Protein AF-A0A355CBR4-F1 (afdb_monomer)

Structure (mmCIF, N/CA/C/O backbone):
data_AF-A0A355CBR4-F1
#
_entry.id   AF-A0A355CBR4-F1
#
loop_
_atom_site.group_PDB
_atom_site.id
_atom_site.type_symbol
_atom_site.label_atom_id
_atom_site.label_alt_id
_atom_site.label_comp_id
_atom_site.label_asym_id
_atom_site.label_entity_id
_atom_site.label_seq_id
_atom_site.pdbx_PDB_ins_code
_atom_site.Cartn_x
_atom_site.Cartn_y
_atom_site.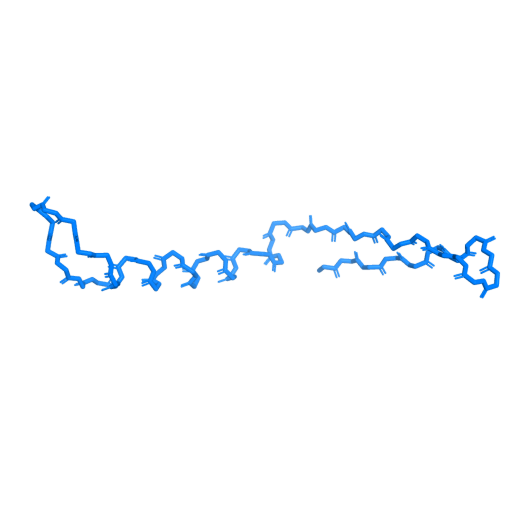Cartn_z
_atom_site.occupancy
_atom_site.B_iso_or_equiv
_atom_site.auth_seq_id
_atom_site.auth_comp_id
_atom_site.auth_asym_id
_atom_site.auth_atom_id
_atom_site.pdbx_PDB_model_num
ATOM 1 N N . MET A 1 1 ? 5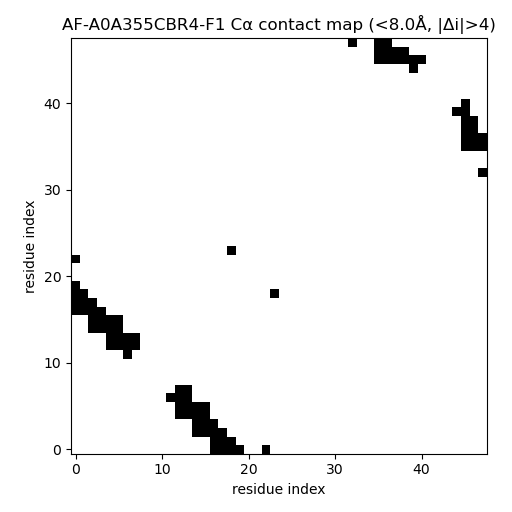.184 -9.956 -7.060 1.00 77.56 1 MET A N 1
ATOM 2 C CA . MET A 1 1 ? 5.596 -8.688 -7.690 1.00 77.56 1 MET A CA 1
ATOM 3 C C . MET A 1 1 ? 6.752 -9.042 -8.590 1.00 77.56 1 MET A C 1
ATOM 5 O O . MET A 1 1 ? 7.691 -9.668 -8.102 1.00 77.56 1 MET A O 1
ATOM 9 N N . LYS A 1 2 ? 6.678 -8.736 -9.886 1.00 70.38 2 LYS A N 1
ATOM 10 C CA . LYS A 1 2 ? 7.756 -9.037 -10.837 1.00 70.38 2 LYS A CA 1
ATOM 11 C C . LYS A 1 2 ? 8.423 -7.744 -11.271 1.00 70.38 2 LYS A C 1
ATOM 13 O O . LYS A 1 2 ? 7.768 -6.831 -11.757 1.00 70.38 2 LYS A O 1
ATOM 18 N N . VAL A 1 3 ? 9.733 -7.665 -11.078 1.00 75.19 3 VAL A N 1
ATOM 19 C CA . VAL A 1 3 ? 10.530 -6.493 -11.447 1.00 75.19 3 VAL A CA 1
ATOM 20 C C . VAL A 1 3 ? 11.491 -6.912 -12.545 1.00 75.19 3 VAL A C 1
ATOM 22 O O . VAL A 1 3 ? 12.297 -7.819 -12.351 1.00 75.19 3 VAL A O 1
ATOM 25 N N . THR A 1 4 ? 11.400 -6.253 -13.694 1.00 74.25 4 THR A N 1
ATOM 26 C CA . THR A 1 4 ? 12.333 -6.427 -14.807 1.00 74.25 4 THR A CA 1
ATOM 27 C C . THR A 1 4 ? 13.106 -5.132 -15.008 1.00 74.25 4 THR A C 1
ATOM 29 O O . THR A 1 4 ? 12.538 -4.041 -15.050 1.00 74.25 4 THR A O 1
ATOM 32 N N . LEU A 1 5 ? 14.431 -5.246 -15.064 1.00 68.31 5 LEU A N 1
ATOM 33 C CA . LEU A 1 5 ? 15.330 -4.114 -15.242 1.00 68.31 5 LEU A CA 1
ATOM 34 C C . LEU A 1 5 ? 15.918 -4.185 -16.649 1.00 68.31 5 LEU A C 1
ATOM 36 O O . LEU A 1 5 ? 16.822 -4.975 -16.909 1.00 68.31 5 LEU A O 1
ATOM 40 N N . ASN A 1 6 ? 15.403 -3.350 -17.548 1.00 68.38 6 ASN A N 1
ATOM 41 C CA . ASN A 1 6 ? 15.917 -3.218 -18.904 1.00 68.38 6 ASN A CA 1
ATOM 42 C C . ASN A 1 6 ? 16.899 -2.050 -18.942 1.00 68.38 6 ASN A C 1
ATOM 44 O O . ASN A 1 6 ? 16.509 -0.882 -18.948 1.00 68.38 6 ASN A O 1
ATOM 48 N N . LYS A 1 7 ? 18.193 -2.367 -18.933 1.00 63.78 7 LYS A N 1
ATOM 49 C CA . LYS A 1 7 ? 19.268 -1.375 -19.007 1.00 63.78 7 LYS A CA 1
ATOM 50 C C . LYS A 1 7 ? 19.566 -1.076 -20.478 1.00 63.78 7 LYS A C 1
ATOM 52 O O . LYS A 1 7 ? 20.180 -1.892 -21.156 1.00 63.78 7 LYS A O 1
ATOM 57 N N . THR A 1 8 ? 19.066 0.050 -20.980 1.00 64.88 8 THR A N 1
ATOM 58 C CA . THR A 1 8 ? 19.243 0.484 -22.375 1.00 64.88 8 THR A CA 1
ATOM 59 C C . THR A 1 8 ? 20.568 1.210 -22.611 1.00 64.88 8 THR A C 1
ATOM 61 O O . THR A 1 8 ? 21.014 1.244 -23.749 1.00 64.88 8 THR A O 1
ATOM 64 N N . ASP A 1 9 ? 21.220 1.734 -21.566 1.00 66.81 9 ASP A N 1
ATOM 65 C CA . ASP A 1 9 ? 22.531 2.389 -21.653 1.00 66.81 9 ASP A CA 1
ATOM 66 C C . ASP A 1 9 ? 23.351 2.239 -20.356 1.00 66.81 9 ASP A C 1
ATOM 68 O O . ASP A 1 9 ? 22.857 1.777 -19.325 1.00 66.81 9 ASP A O 1
ATOM 72 N N . ASN A 1 10 ? 24.623 2.659 -20.370 1.00 68.56 10 ASN A N 1
ATOM 73 C CA . ASN A 1 10 ? 25.527 2.521 -19.212 1.00 68.56 10 ASN A CA 1
ATOM 74 C C . ASN A 1 10 ? 25.041 3.310 -17.970 1.00 68.56 10 ASN A C 1
ATOM 76 O O . ASN A 1 10 ? 25.279 2.898 -16.833 1.00 68.56 10 ASN A O 1
ATOM 80 N N . VAL A 1 11 ? 24.304 4.407 -18.195 1.00 75.69 11 VAL A N 1
ATOM 81 C CA . VAL A 1 11 ? 23.778 5.312 -17.152 1.00 75.69 11 VAL A CA 1
ATOM 82 C C . VAL A 1 11 ? 22.246 5.269 -17.042 1.00 75.69 11 VAL A C 1
ATOM 84 O O . VAL A 1 11 ? 21.700 5.620 -16.000 1.00 75.69 11 VAL A O 1
ATOM 87 N N . ASN A 1 12 ? 21.544 4.789 -18.074 1.00 59.62 12 ASN A N 1
ATOM 88 C CA . ASN A 1 12 ? 20.084 4.844 -18.153 1.00 59.62 12 ASN A CA 1
ATOM 89 C C . ASN A 1 12 ? 19.476 3.437 -18.229 1.00 59.62 12 ASN A C 1
ATOM 91 O O . ASN A 1 12 ? 19.942 2.573 -18.972 1.00 59.62 12 ASN A O 1
ATOM 95 N N . GLY A 1 13 ? 18.401 3.207 -17.476 1.00 77.06 13 GLY A N 1
ATOM 96 C CA . GLY A 1 13 ? 17.653 1.954 -17.495 1.00 77.06 13 GLY A CA 1
ATOM 97 C C . GLY A 1 13 ? 16.194 2.167 -17.113 1.00 77.06 13 GLY A C 1
ATOM 98 O O . GLY A 1 13 ? 15.873 3.054 -16.325 1.00 77.06 13 GLY A O 1
ATOM 99 N N . ILE A 1 14 ? 15.317 1.353 -17.691 1.00 74.25 14 ILE A N 1
ATOM 100 C CA . ILE A 1 14 ? 13.879 1.360 -17.436 1.00 74.25 14 ILE A CA 1
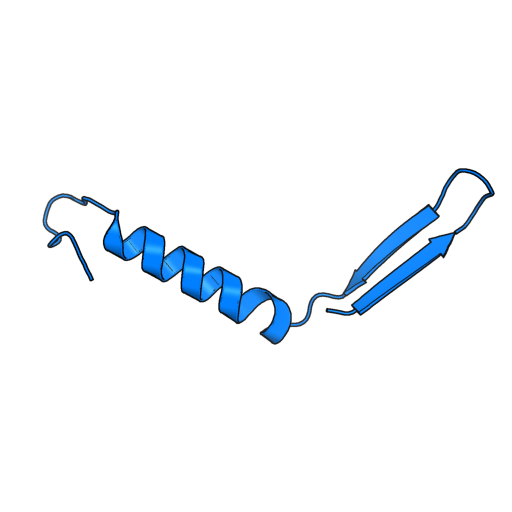ATOM 101 C C . ILE A 1 14 ? 13.555 0.156 -16.558 1.00 74.25 14 ILE A C 1
ATOM 103 O O . ILE A 1 14 ? 13.868 -0.986 -16.898 1.00 74.25 14 ILE A O 1
ATOM 107 N N . ILE A 1 15 ? 12.917 0.423 -15.422 1.00 79.75 15 ILE A N 1
ATOM 108 C CA . ILE A 1 15 ? 12.416 -0.612 -14.524 1.00 79.75 15 ILE A CA 1
ATOM 109 C C . ILE A 1 15 ? 10.939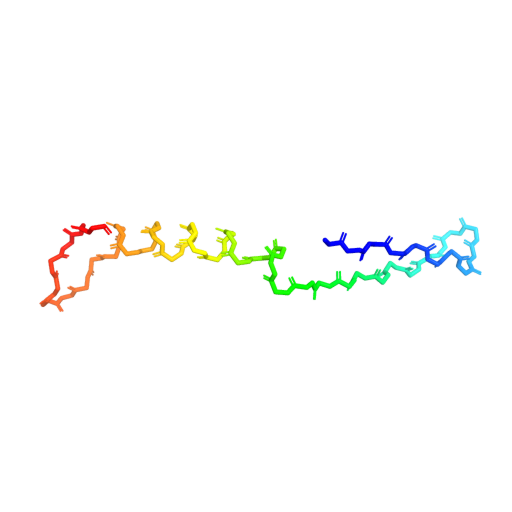 -0.804 -14.839 1.00 79.75 15 ILE A C 1
ATOM 111 O O . ILE A 1 15 ? 10.125 0.078 -14.574 1.00 79.75 15 ILE A O 1
ATOM 115 N N . ALA A 1 16 ? 10.602 -1.951 -15.416 1.00 77.44 16 ALA A N 1
ATOM 116 C CA . ALA A 1 16 ? 9.222 -2.357 -15.611 1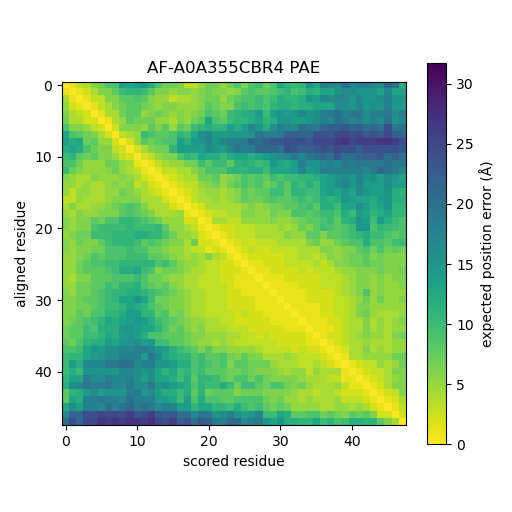.00 77.44 16 ALA A CA 1
ATOM 117 C C . ALA A 1 16 ? 8.804 -3.231 -14.426 1.00 77.44 16 ALA A C 1
ATOM 119 O O . ALA A 1 16 ? 9.379 -4.292 -14.167 1.00 77.44 16 ALA A O 1
ATOM 120 N N . ILE A 1 17 ? 7.820 -2.740 -13.676 1.00 79.50 17 ILE A N 1
ATOM 121 C CA . ILE A 1 17 ? 7.257 -3.428 -12.518 1.00 79.50 17 ILE A CA 1
ATOM 122 C C . ILE A 1 17 ? 5.885 -3.951 -12.923 1.00 79.50 17 ILE A C 1
ATOM 124 O O . ILE A 1 17 ? 4.966 -3.178 -13.185 1.00 79.50 17 ILE A O 1
ATOM 128 N N . GLU A 1 18 ? 5.754 -5.268 -12.948 1.00 79.69 18 GLU A N 1
ATOM 129 C CA . GLU A 1 18 ? 4.482 -5.957 -13.093 1.00 79.69 18 GLU A CA 1
ATOM 130 C C . GLU A 1 18 ? 3.927 -6.240 -11.693 1.00 79.69 18 GLU A C 1
ATOM 132 O O . GLU A 1 18 ? 4.503 -6.992 -10.894 1.00 79.69 18 GLU A O 1
ATOM 137 N N . LEU A 1 19 ? 2.817 -5.571 -11.383 1.00 79.38 19 LEU A N 1
ATOM 138 C CA . LEU A 1 19 ? 2.071 -5.727 -10.140 1.00 79.38 19 LEU A CA 1
ATOM 139 C C . LEU A 1 19 ? 0.892 -6.661 -10.382 1.00 79.38 19 LEU A C 1
ATOM 141 O O . LEU A 1 19 ? 0.010 -6.358 -11.186 1.00 79.38 19 LEU A O 1
ATOM 145 N N . GLU A 1 20 ? 0.845 -7.766 -9.648 1.00 82.62 20 GLU A N 1
ATOM 146 C CA . GLU A 1 20 ? -0.326 -8.631 -9.618 1.00 82.62 20 GLU A CA 1
ATOM 147 C C . GLU A 1 20 ? -1.187 -8.292 -8.392 1.00 82.62 20 GLU A C 1
ATOM 149 O O . GLU A 1 20 ? -0.689 -7.832 -7.364 1.00 82.62 20 GLU A O 1
ATOM 154 N N . LYS A 1 21 ? -2.503 -8.537 -8.477 1.00 78.50 21 LYS A N 1
ATOM 155 C CA . LYS A 1 21 ? -3.455 -8.323 -7.367 1.00 78.50 21 LYS A CA 1
ATOM 156 C C . LYS A 1 21 ? -2.972 -8.822 -5.992 1.00 78.50 21 LYS A C 1
ATOM 158 O O . LYS A 1 21 ? -3.076 -8.048 -5.040 1.00 78.50 21 LYS A O 1
ATOM 163 N N . PRO A 1 22 ? -2.439 -10.053 -5.843 1.00 82.75 22 PRO A N 1
ATOM 164 C CA . PRO A 1 22 ? -1.972 -10.540 -4.543 1.00 82.75 22 PRO A CA 1
ATOM 165 C C . PRO A 1 22 ? -0.838 -9.707 -3.928 1.00 82.75 22 PRO A C 1
ATOM 167 O O . PRO A 1 22 ? -0.711 -9.686 -2.709 1.00 82.75 22 PRO A O 1
ATOM 170 N N . ASP A 1 23 ? -0.049 -8.986 -4.729 1.00 80.69 23 ASP A N 1
ATOM 171 C CA . ASP A 1 23 ? 1.145 -8.280 -4.249 1.00 80.69 23 ASP A CA 1
ATOM 172 C C . ASP A 1 23 ? 0.835 -7.039 -3.417 1.00 80.69 23 ASP A C 1
ATOM 174 O O . ASP A 1 23 ? 1.620 -6.647 -2.5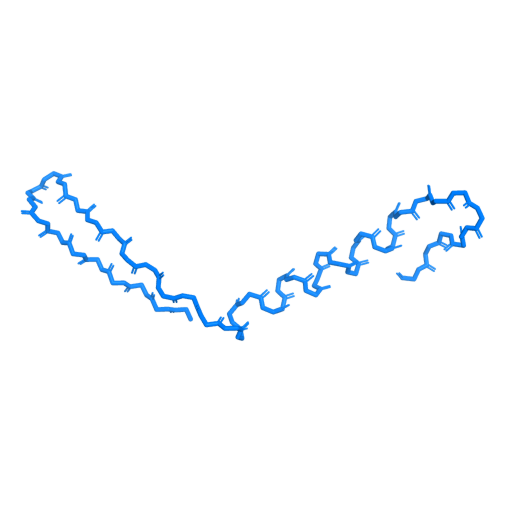54 1.00 80.69 23 ASP A O 1
ATOM 178 N N . TYR A 1 24 ? -0.293 -6.388 -3.695 1.00 84.44 24 TYR A N 1
ATOM 179 C CA . TYR A 1 24 ? -0.690 -5.164 -3.004 1.00 84.44 24 TYR A CA 1
ATOM 180 C C . TYR A 1 24 ? -1.911 -5.355 -2.107 1.00 84.44 24 TYR A C 1
ATOM 182 O O . TYR A 1 24 ? -2.176 -4.489 -1.274 1.00 84.44 24 TYR A O 1
ATOM 190 N N . GLN A 1 25 ? -2.628 -6.475 -2.237 1.00 85.69 25 GLN A N 1
ATOM 191 C CA . GLN A 1 25 ? -3.840 -6.760 -1.471 1.00 85.69 25 GLN A CA 1
ATOM 192 C C . GLN A 1 25 ? -3.597 -6.652 0.042 1.00 85.69 25 GLN A C 1
ATOM 194 O O . GLN A 1 25 ? -4.301 -5.916 0.726 1.00 85.69 25 GLN A O 1
ATOM 199 N N . GLU A 1 26 ? -2.535 -7.281 0.555 1.00 87.62 26 GLU A N 1
ATOM 200 C CA . GLU A 1 26 ? -2.217 -7.255 1.990 1.00 87.62 26 GLU A CA 1
ATOM 201 C C . GLU A 1 26 ? -1.902 -5.836 2.498 1.00 87.62 26 GLU A C 1
ATOM 203 O O . GLU A 1 26 ? -2.328 -5.438 3.585 1.00 87.62 26 GLU A O 1
ATOM 208 N N . ASN A 1 27 ? -1.180 -5.044 1.702 1.00 87.62 27 ASN A N 1
ATOM 209 C CA . ASN A 1 27 ? -0.830 -3.669 2.060 1.00 87.62 27 ASN A CA 1
ATOM 210 C C . ASN A 1 27 ? -2.060 -2.755 2.060 1.00 87.62 27 ASN A C 1
ATOM 212 O O . ASN A 1 27 ? -2.211 -1.920 2.956 1.00 87.62 27 ASN A O 1
ATOM 216 N N . VAL A 1 28 ? -2.956 -2.938 1.089 1.00 88.50 28 VAL A N 1
ATOM 217 C CA . VAL A 1 28 ? -4.231 -2.218 1.018 1.00 88.50 28 VAL A CA 1
ATOM 218 C C . VAL A 1 28 ? -5.112 -2.581 2.209 1.00 88.50 28 VAL A C 1
ATOM 220 O O . VAL A 1 28 ? -5.612 -1.684 2.884 1.00 88.50 28 VAL A O 1
ATOM 223 N N . ASP A 1 29 ? -5.240 -3.865 2.534 1.00 88.75 29 ASP A N 1
ATOM 224 C CA . ASP A 1 29 ? -6.068 -4.321 3.651 1.00 88.75 29 ASP A CA 1
ATOM 225 C C . ASP A 1 29 ? -5.540 -3.803 4.998 1.00 88.75 29 ASP A C 1
ATOM 227 O O . ASP A 1 29 ? -6.313 -3.317 5.830 1.00 88.75 29 ASP A O 1
ATOM 231 N N . LYS A 1 30 ? -4.215 -3.800 5.199 1.00 91.69 30 LYS A N 1
ATOM 232 C CA . LYS A 1 30 ? -3.583 -3.173 6.374 1.00 91.69 30 LYS A CA 1
ATOM 233 C C . LYS A 1 30 ? -3.882 -1.679 6.455 1.00 91.69 30 LYS A C 1
ATOM 235 O O . LYS A 1 30 ? -4.253 -1.192 7.524 1.00 91.69 30 LYS A O 1
ATOM 240 N N . SER A 1 31 ? -3.744 -0.957 5.343 1.00 89.25 31 SER A N 1
ATOM 241 C CA . SER A 1 31 ? -4.005 0.484 5.293 1.00 89.25 31 SER A CA 1
ATOM 242 C C . SER A 1 31 ? -5.473 0.807 5.594 1.00 89.25 31 SER A C 1
ATOM 244 O O . SER A 1 31 ? -5.762 1.672 6.422 1.00 89.25 31 SER A O 1
ATOM 246 N N . LEU A 1 32 ? -6.409 0.051 5.012 1.00 88.06 32 LEU A N 1
ATOM 247 C CA . LEU A 1 32 ? -7.843 0.206 5.255 1.00 88.06 32 LEU A CA 1
ATOM 248 C C . LEU A 1 32 ? -8.217 -0.074 6.713 1.00 88.06 32 LEU A C 1
ATOM 250 O O . LEU A 1 32 ? -9.005 0.675 7.290 1.00 88.06 32 LEU A O 1
ATOM 254 N N . ASN A 1 33 ? -7.642 -1.107 7.331 1.00 87.38 33 ASN A N 1
ATOM 255 C CA . ASN A 1 33 ? -7.883 -1.411 8.743 1.00 87.38 33 ASN A CA 1
ATOM 256 C C . ASN A 1 33 ? -7.355 -0.300 9.661 1.00 87.38 33 ASN A C 1
ATOM 258 O O . ASN A 1 33 ? -8.070 0.156 10.551 1.00 87.38 33 ASN A O 1
ATOM 262 N N . GLN A 1 34 ? -6.147 0.212 9.409 1.00 87.44 34 GLN A N 1
ATOM 263 C CA . GLN A 1 34 ? -5.609 1.347 10.167 1.00 87.44 34 GLN A CA 1
ATOM 264 C C . GLN A 1 34 ? 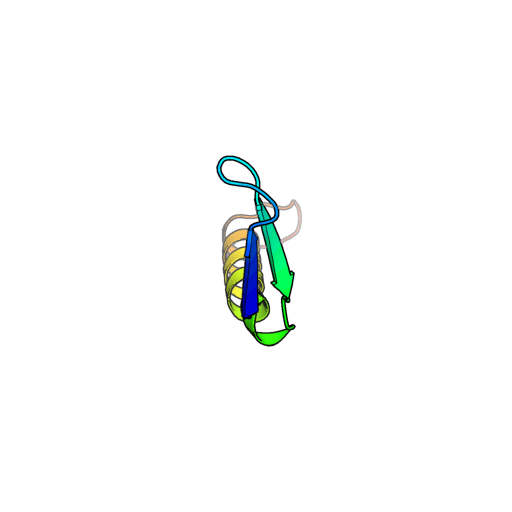-6.459 2.610 10.006 1.00 87.44 34 GLN A C 1
ATOM 266 O O . GLN A 1 34 ? -6.664 3.348 10.972 1.00 87.44 34 GLN A O 1
ATOM 271 N N . PHE A 1 35 ? -6.957 2.864 8.795 1.00 86.19 35 PHE A N 1
ATOM 272 C CA . PHE A 1 35 ? -7.820 4.005 8.527 1.00 86.19 35 PHE A CA 1
ATOM 273 C C . PHE A 1 35 ? -9.141 3.892 9.294 1.00 86.19 35 PHE A C 1
ATOM 275 O O . PHE A 1 35 ? -9.528 4.843 9.965 1.00 86.19 35 PHE A O 1
ATOM 282 N N . ARG A 1 36 ? -9.791 2.720 9.285 1.00 83.88 36 ARG A N 1
ATOM 283 C CA . ARG A 1 36 ? -11.027 2.470 10.053 1.00 83.88 36 ARG A CA 1
ATOM 284 C C . ARG A 1 36 ? -10.834 2.630 11.561 1.00 83.88 36 ARG A C 1
ATOM 28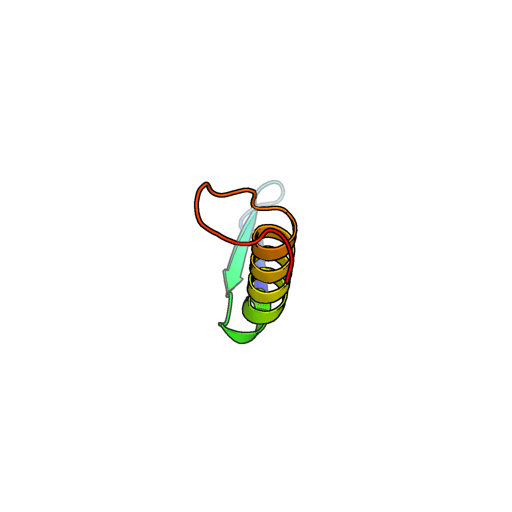6 O O . ARG A 1 36 ? -11.698 3.201 12.220 1.00 83.88 36 ARG A O 1
ATOM 293 N N . GLN A 1 37 ? -9.691 2.201 12.095 1.00 83.38 37 GLN A N 1
ATOM 294 C CA . GLN A 1 37 ? -9.376 2.355 13.518 1.00 83.38 37 GLN A CA 1
ATOM 295 C C . GLN A 1 37 ? -9.207 3.817 13.936 1.00 83.38 37 GLN A C 1
ATOM 297 O O . GLN A 1 37 ? -9.618 4.205 15.029 1.00 83.38 37 GLN A O 1
ATOM 302 N N . LYS A 1 38 ? -8.583 4.629 13.077 1.00 83.50 38 LYS A N 1
ATOM 303 C CA . LYS A 1 38 ? -8.233 6.023 13.382 1.00 83.50 38 LYS A CA 1
ATOM 304 C C . LYS A 1 38 ? -9.295 7.034 12.953 1.00 83.50 38 LYS A C 1
ATOM 306 O O . LYS A 1 38 ? -9.284 8.156 13.454 1.00 83.50 38 LYS A O 1
ATOM 311 N N . ALA A 1 39 ? -10.181 6.673 12.030 1.00 82.69 39 ALA A N 1
ATOM 312 C CA . ALA A 1 39 ? -11.204 7.569 11.516 1.00 82.69 39 ALA A CA 1
ATOM 313 C C . ALA A 1 39 ? -12.207 7.949 12.618 1.00 82.69 39 ALA A C 1
ATOM 315 O O . ALA A 1 39 ? -12.888 7.099 13.189 1.00 82.69 39 ALA A O 1
ATOM 316 N N . ASN A 1 40 ? -12.312 9.251 12.890 1.00 79.69 40 ASN A N 1
ATOM 317 C CA . ASN A 1 40 ? -13.339 9.834 13.747 1.00 79.69 40 ASN A CA 1
ATOM 318 C C . ASN A 1 40 ? -14.339 10.584 12.860 1.00 79.69 40 ASN A C 1
ATOM 320 O O . ASN A 1 40 ? -14.145 11.757 12.542 1.00 79.69 40 ASN A O 1
ATOM 324 N N . ILE A 1 41 ? -15.360 9.867 12.388 1.00 83.25 41 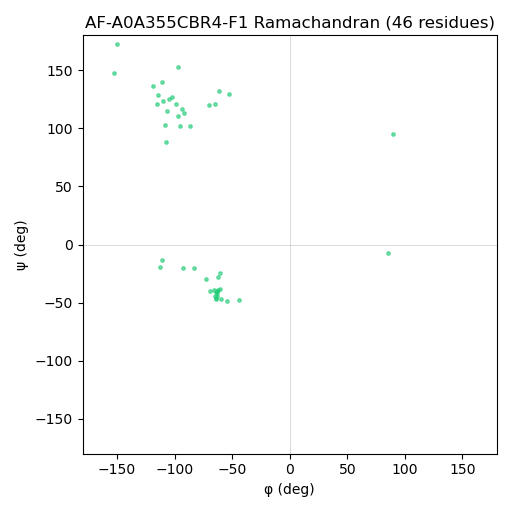ILE A N 1
ATOM 325 C CA . ILE A 1 41 ? -16.391 10.403 11.496 1.00 83.25 41 ILE A CA 1
ATOM 326 C C . ILE A 1 41 ? -17.649 10.671 12.334 1.00 83.25 41 ILE A C 1
ATOM 328 O O . ILE A 1 41 ? -18.116 9.752 13.013 1.00 83.25 41 ILE A O 1
ATOM 332 N N . PRO A 1 42 ? -18.231 11.885 12.290 1.00 87.25 42 PRO A N 1
ATOM 333 C CA . PRO A 1 42 ? -19.462 12.196 13.011 1.00 87.25 42 PRO A CA 1
ATOM 334 C C . PRO A 1 42 ? -20.575 11.187 12.700 1.00 87.25 42 PRO A C 1
ATOM 336 O O . PRO A 1 42 ? -20.851 10.894 11.540 1.00 87.25 42 PRO A O 1
ATOM 339 N N . GLY A 1 43 ? -21.206 10.643 13.742 1.00 88.25 43 GLY A N 1
ATOM 340 C CA . GLY A 1 43 ? -22.259 9.630 13.608 1.00 88.25 43 GLY A CA 1
ATOM 341 C C . GLY A 1 43 ? -21.766 8.181 13.489 1.00 88.25 43 GLY A C 1
ATOM 342 O O . GLY A 1 43 ? -22.586 7.270 13.579 1.00 88.25 43 GLY A O 1
ATOM 343 N N . PHE A 1 44 ? -20.456 7.937 13.368 1.00 82.75 44 PHE A N 1
ATOM 344 C CA . PHE A 1 44 ? -19.869 6.595 13.374 1.00 82.75 44 PHE A CA 1
ATOM 345 C C . PHE A 1 44 ? -19.046 6.367 14.644 1.00 82.75 44 PHE A C 1
ATOM 347 O O . PHE A 1 44 ? -18.326 7.245 15.116 1.00 82.75 44 PHE A O 1
ATOM 354 N N . ARG A 1 45 ? -19.145 5.164 15.220 1.00 81.56 45 ARG A N 1
ATOM 355 C CA . ARG A 1 45 ? -18.352 4.789 16.397 1.00 81.56 45 ARG A CA 1
ATOM 356 C C . ARG A 1 45 ? -16.887 4.626 15.988 1.00 81.56 45 ARG A C 1
ATOM 358 O O . ARG A 1 45 ? -16.575 3.770 15.166 1.00 81.56 45 ARG A O 1
ATOM 365 N N . GLN A 1 46 ? -16.010 5.418 16.600 1.00 76.81 46 GLN A N 1
ATOM 366 C CA . GLN A 1 46 ? -14.564 5.294 16.440 1.00 76.81 46 GLN A CA 1
ATOM 367 C C . GLN A 1 46 ? -14.091 3.915 16.929 1.00 76.81 46 GLN A C 1
ATOM 369 O O . GLN A 1 46 ? -14.455 3.489 18.028 1.00 76.81 46 GLN A O 1
ATOM 374 N N . GLY A 1 47 ? -13.267 3.242 16.124 1.00 71.31 47 GLY A N 1
ATOM 375 C CA . GLY A 1 47 ? -12.604 1.993 16.496 1.00 71.31 47 GLY A CA 1
ATOM 376 C C . GLY A 1 47 ? -13.384 0.716 16.164 1.00 71.31 47 GLY A C 1
ATOM 377 O O . GLY A 1 47 ? -14.153 0.204 16.980 1.00 71.31 47 GLY A O 1
ATOM 378 N N . LYS A 1 48 ? -13.071 0.146 14.996 1.00 60.38 48 LYS A N 1
ATOM 379 C CA . LYS A 1 48 ? -12.717 -1.275 14.859 1.00 60.38 48 LYS A CA 1
ATOM 380 C C . LYS A 1 48 ? -11.462 -1.389 14.006 1.00 60.38 48 LYS A C 1
ATOM 382 O O . LYS A 1 48 ? -11.417 -0.681 12.977 1.00 60.38 48 LYS A O 1
#

Radius of gyration: 18.94 Å; Cα contacts (8 Å, |Δi|>4): 43; chains: 1; bounding box: 48×23×39 Å

Nearest PDB structures (foldseek):
  2nsb-assembly1_A  TM=6.673E-01  e=2.987E-01  Thermotoga maritima
  1p9y-assembly2_B  TM=7.350E-01  e=7.875E-01  Escherichia coli
  8grg-assembly1_B  TM=5.911E-01  e=8.887E+00  Homo sapiens
  5a9z-assembly1_AF  TM=3.506E-01  e=9.524E+00  Thermus thermophilus HB8

Solvent-accessible surface area (backbone atoms only — not comparable to full-atom values): 3025 Å² total; per-residue (Å²): 108,48,78,46,78,50,67,83,49,100,89,44,65,49,76,49,72,49,80,48,73,81,65,48,46,63,59,52,51,51,50,52,48,53,45,45,39,68,45,80,48,91,97,52,83,61,56,96

Mean predicted aligned error: 8.65 Å

pLDDT: mean 79.22, std 8.04, range [59.62, 91.69]

Sequence (48 aa):
MKVTLNKTDNVNGIIAIELEKPDYQENVDKSLNQFRQKANIPGFRQGK

Secondary structure (DSSP, 8-state):
-EEEEEE-SSS-EEEEEE--HHHHHHHHHHHHHHHHHH---TTS-S--

Foldseek 3Di:
DDWDWAAPDPPDIDIDDDDDPVNCVVVVVVVVQVCQQCDDDPPDDHHD